Protein AF-A0A379UQM8-F1 (afdb_monomer)

Radius of gyration: 9.43 Å; Cα contacts (8 Å, |Δi|>4): 57; chains: 1; bounding box: 16×14×25 Å

Foldseek 3Di:
DEEEFEPCQDDPSVVVQVVCVVVVHHYDYDYPDPPHPPD

Secondary structure (DSSP, 8-state):
-EEEEESTTSTHHHHHHHHHHHTT-EEEEE-SS------

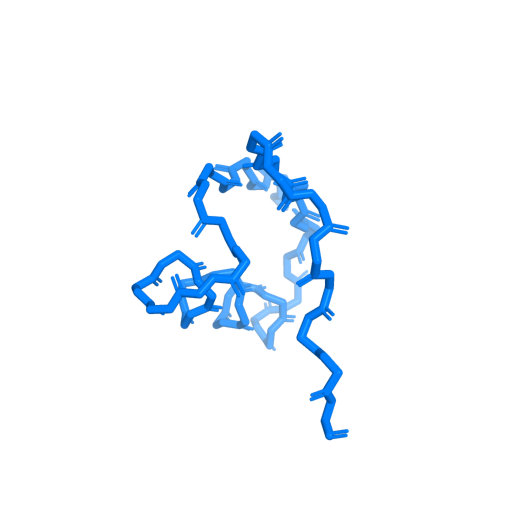InterPro domains:
  IPR002347 Short-chain dehydrogenase/reductase SDR [PF00106] (2-33)
  IPR036291 NAD(P)-binding domain superfamily [SSF51735] (2-31)

Structure (mmCIF, N/CA/C/O backbone):
data_AF-A0A379UQM8-F1
#
_entry.id   AF-A0A379UQM8-F1
#
loop_
_atom_site.group_PDB
_atom_site.id
_atom_site.type_symbol
_atom_site.label_atom_id
_atom_site.label_alt_id
_atom_site.label_comp_id
_atom_site.label_asym_id
_atom_site.label_entity_id
_atom_site.label_s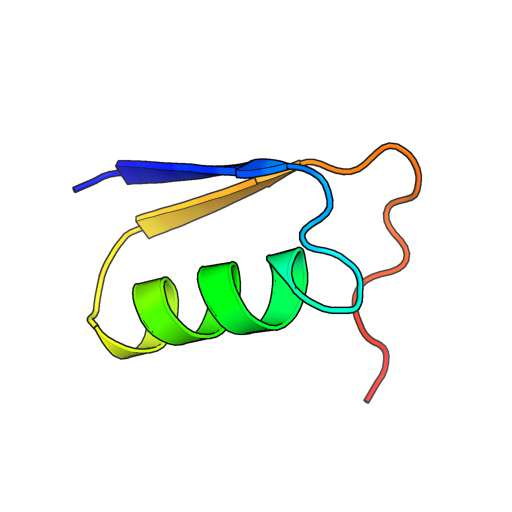eq_id
_atom_site.pdbx_PDB_ins_code
_atom_site.Cartn_x
_atom_site.Cartn_y
_atom_site.Cartn_z
_atom_site.occupancy
_atom_site.B_iso_or_equiv
_atom_site.auth_seq_id
_atom_site.auth_comp_id
_atom_site.auth_asym_id
_atom_site.auth_atom_id
_atom_site.pdbx_PDB_model_num
ATOM 1 N N . MET A 1 1 ? -3.498 7.409 14.814 1.00 89.25 1 MET A N 1
ATOM 2 C CA . MET A 1 1 ? -2.098 7.450 14.338 1.00 89.25 1 MET A CA 1
ATOM 3 C C . MET A 1 1 ? -2.088 7.801 12.858 1.00 89.25 1 MET A C 1
ATOM 5 O O . MET A 1 1 ? -3.002 7.373 12.156 1.00 89.25 1 MET A O 1
ATOM 9 N N . ILE A 1 2 ? -1.116 8.603 12.415 1.00 93.62 2 ILE A N 1
ATOM 10 C CA . ILE A 1 2 ? -0.884 8.911 10.997 1.00 93.62 2 ILE A CA 1
ATOM 11 C C . ILE A 1 2 ? 0.334 8.098 10.550 1.00 93.62 2 ILE A C 1
ATOM 13 O O . ILE A 1 2 ? 1.361 8.147 11.222 1.00 93.62 2 ILE A O 1
ATOM 17 N N . VAL A 1 3 ? 0.207 7.340 9.461 1.00 93.50 3 VAL A N 1
ATOM 18 C CA . VAL A 1 3 ? 1.260 6.458 8.930 1.00 93.50 3 VAL A CA 1
ATOM 19 C C . VAL A 1 3 ? 1.640 6.923 7.527 1.00 93.50 3 VAL A C 1
ATOM 21 O O . VAL A 1 3 ? 0.776 7.021 6.659 1.00 93.50 3 VAL A O 1
ATOM 24 N N . LEU A 1 4 ? 2.923 7.210 7.302 1.00 94.50 4 LEU A N 1
ATOM 25 C CA . LEU A 1 4 ? 3.471 7.507 5.978 1.00 94.50 4 LEU A CA 1
ATOM 26 C C . LEU A 1 4 ? 4.025 6.217 5.368 1.00 94.50 4 LEU A C 1
ATOM 28 O O . LEU A 1 4 ? 4.927 5.611 5.942 1.00 94.50 4 LEU A O 1
ATOM 32 N N . VAL A 1 5 ? 3.504 5.816 4.210 1.00 91.75 5 VAL A N 1
ATOM 33 C CA . VAL A 1 5 ? 3.977 4.634 3.479 1.00 91.75 5 VAL A CA 1
ATOM 34 C C . VAL A 1 5 ? 4.521 5.070 2.125 1.00 91.75 5 VAL A C 1
ATOM 36 O O . VAL A 1 5 ? 3.796 5.657 1.317 1.00 91.75 5 VAL A O 1
ATOM 39 N N . THR A 1 6 ? 5.803 4.793 1.884 1.00 93.19 6 THR A N 1
ATOM 40 C CA . THR A 1 6 ? 6.443 4.984 0.579 1.00 93.19 6 THR A CA 1
ATOM 41 C C . THR A 1 6 ? 6.333 3.712 -0.262 1.00 93.19 6 THR A C 1
ATOM 43 O O . THR A 1 6 ? 6.246 2.615 0.290 1.00 93.19 6 THR A O 1
ATOM 46 N N . GLY A 1 7 ? 6.295 3.829 -1.592 1.00 90.62 7 GLY A N 1
ATOM 47 C CA . GLY A 1 7 ? 6.159 2.648 -2.459 1.00 90.62 7 GLY A CA 1
ATOM 48 C C . GLY A 1 7 ? 4.798 1.948 -2.321 1.00 90.62 7 GLY A C 1
ATOM 49 O O . GLY A 1 7 ? 4.691 0.740 -2.511 1.00 90.62 7 GLY A O 1
ATOM 50 N N . ALA A 1 8 ? 3.761 2.682 -1.904 1.00 92.50 8 ALA A N 1
ATOM 51 C CA . ALA A 1 8 ? 2.446 2.136 -1.558 1.00 92.50 8 ALA A CA 1
ATOM 52 C C . ALA A 1 8 ? 1.600 1.709 -2.772 1.00 92.50 8 ALA A C 1
ATOM 54 O O . ALA A 1 8 ? 0.461 1.277 -2.602 1.00 92.50 8 ALA A O 1
ATOM 55 N N . THR A 1 9 ? 2.130 1.859 -3.986 1.00 88.44 9 THR A N 1
ATOM 56 C CA . THR A 1 9 ? 1.375 1.648 -5.226 1.00 88.44 9 THR A CA 1
ATOM 57 C C . THR A 1 9 ? 1.355 0.185 -5.668 1.00 88.44 9 THR A C 1
ATOM 59 O O . THR A 1 9 ? 0.435 -0.207 -6.378 1.00 88.44 9 THR A O 1
ATOM 62 N N . ALA A 1 10 ? 2.339 -0.623 -5.253 1.00 87.06 10 ALA A N 1
ATOM 63 C CA . ALA A 1 10 ? 2.399 -2.049 -5.568 1.00 87.06 10 ALA A CA 1
ATOM 64 C C . ALA A 1 10 ? 3.201 -2.854 -4.530 1.00 87.06 10 ALA A C 1
ATOM 66 O O . ALA A 1 10 ? 4.054 -2.329 -3.809 1.00 87.06 10 ALA A O 1
ATOM 67 N N . GLY A 1 11 ? 2.960 -4.166 -4.492 1.00 88.81 11 GLY A N 1
ATOM 68 C CA . GLY A 1 11 ? 3.755 -5.115 -3.716 1.00 88.81 11 GLY A CA 1
ATOM 69 C C . GLY A 1 11 ? 3.604 -4.925 -2.206 1.00 88.81 11 GLY A C 1
ATOM 70 O O . GLY A 1 11 ? 2.499 -4.829 -1.673 1.00 88.81 11 GLY A O 1
ATOM 71 N N . PHE A 1 12 ? 4.726 -4.904 -1.485 1.00 91.38 12 PHE A N 1
ATOM 72 C CA . PHE A 1 12 ? 4.698 -4.834 -0.023 1.00 91.38 12 PHE A CA 1
ATOM 73 C C . PHE A 1 12 ? 4.114 -3.521 0.496 1.00 91.38 12 PHE A C 1
ATOM 75 O O . PHE A 1 12 ? 3.329 -3.552 1.443 1.00 91.38 12 PHE A O 1
ATOM 82 N N . GLY A 1 13 ? 4.450 -2.387 -0.126 1.00 90.88 13 GLY A N 1
ATOM 83 C CA . GLY A 1 13 ? 3.956 -1.080 0.309 1.00 90.88 13 GLY A CA 1
ATOM 84 C C . GLY A 1 13 ? 2.431 -0.989 0.239 1.00 90.88 13 GLY A C 1
ATOM 85 O O . GLY A 1 13 ? 1.811 -0.467 1.163 1.00 90.88 13 GLY A O 1
ATOM 86 N N . GLU A 1 14 ? 1.818 -1.570 -0.795 1.00 92.50 14 GLU A N 1
ATOM 87 C CA . GLU A 1 14 ? 0.359 -1.674 -0.922 1.00 92.50 14 GLU A CA 1
ATOM 88 C C . GLU A 1 14 ? -0.246 -2.517 0.210 1.00 92.50 14 GLU A C 1
ATOM 90 O O . GLU A 1 14 ? -1.164 -2.074 0.902 1.00 92.50 14 GLU A O 1
ATOM 95 N N . CYS A 1 15 ? 0.288 -3.721 0.445 1.00 93.81 15 CYS A N 1
ATOM 96 C CA . CYS A 1 15 ? -0.199 -4.602 1.508 1.00 93.81 15 CYS A CA 1
ATOM 97 C C . CYS A 1 15 ? -0.087 -3.959 2.898 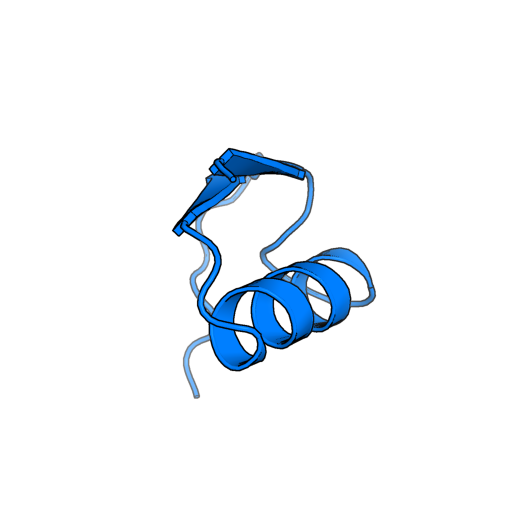1.00 93.81 15 CYS A C 1
ATOM 99 O O . CYS A 1 15 ? -1.006 -4.085 3.710 1.00 93.81 15 CYS A O 1
ATOM 101 N N . ILE A 1 16 ? 1.010 -3.247 3.158 1.00 93.69 16 ILE A N 1
ATOM 102 C CA . ILE A 1 16 ? 1.245 -2.529 4.412 1.00 93.69 16 ILE A CA 1
ATOM 103 C C . ILE A 1 16 ? 0.243 -1.380 4.558 1.00 93.69 16 ILE A C 1
ATOM 105 O O . ILE A 1 16 ? -0.446 -1.294 5.577 1.00 93.69 16 ILE A O 1
ATOM 109 N N . ALA A 1 17 ? 0.115 -0.528 3.536 1.00 93.88 17 ALA A N 1
ATOM 110 C CA . ALA A 1 17 ? -0.826 0.588 3.542 1.00 93.88 17 ALA A CA 1
ATOM 111 C C . ALA A 1 17 ? -2.266 0.105 3.761 1.00 93.88 17 ALA A C 1
ATOM 113 O O . ALA A 1 17 ? -2.959 0.620 4.639 1.00 93.88 17 ALA A O 1
ATOM 114 N N . ARG A 1 18 ? -2.688 -0.939 3.037 1.00 93.50 18 ARG A N 1
ATOM 115 C CA . ARG A 1 18 ? -4.016 -1.548 3.177 1.00 93.50 18 ARG A CA 1
ATOM 116 C C . ARG A 1 18 ? -4.269 -2.044 4.596 1.00 93.50 18 ARG A C 1
ATOM 118 O O . ARG A 1 18 ? -5.307 -1.719 5.163 1.00 93.50 18 ARG A O 1
ATOM 125 N N . ARG A 1 19 ? -3.315 -2.754 5.206 1.00 94.88 19 ARG A N 1
ATOM 126 C CA . ARG A 1 19 ? -3.484 -3.256 6.576 1.00 94.88 19 ARG A CA 1
ATOM 127 C C . ARG A 1 19 ? -3.648 -2.120 7.590 1.00 94.88 19 ARG A C 1
ATOM 129 O O . ARG A 1 19 ? -4.453 -2.229 8.510 1.00 94.88 19 ARG A O 1
ATOM 136 N N . PHE A 1 20 ? -2.909 -1.022 7.433 1.00 95.00 20 PHE A N 1
ATOM 137 C CA . PHE A 1 20 ? -3.056 0.137 8.318 1.00 95.00 20 PHE A CA 1
ATOM 138 C C . PHE A 1 20 ? -4.392 0.866 8.119 1.00 95.00 20 PHE A C 1
ATOM 140 O O . PHE A 1 20 ? -4.962 1.341 9.101 1.00 95.00 20 PHE A O 1
ATOM 147 N N . VAL A 1 21 ? -4.915 0.910 6.88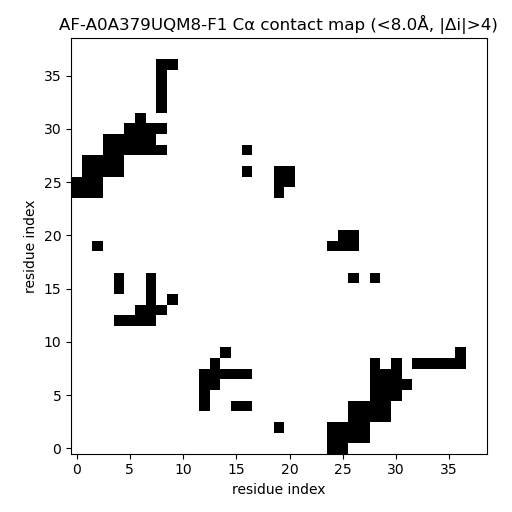9 1.00 94.50 21 VAL A N 1
ATOM 148 C CA . VAL A 1 21 ? -6.264 1.430 6.610 1.00 94.50 21 VAL A CA 1
ATOM 149 C C . VAL A 1 21 ? -7.340 0.545 7.249 1.00 94.50 21 VAL A C 1
ATOM 151 O O . VAL A 1 21 ? -8.228 1.071 7.914 1.00 94.50 21 VAL A O 1
ATOM 154 N N . GLU A 1 22 ? -7.242 -0.782 7.110 1.00 96.06 22 GLU A N 1
ATOM 155 C CA . GLU A 1 22 ? -8.171 -1.752 7.722 1.00 96.06 22 GLU A CA 1
ATOM 156 C C . GLU A 1 22 ? -8.203 -1.640 9.253 1.00 96.06 22 GLU A C 1
ATOM 158 O O . GLU A 1 22 ? -9.262 -1.736 9.866 1.00 96.06 22 GLU A O 1
ATOM 163 N N . ASN A 1 23 ? -7.057 -1.349 9.869 1.00 95.88 23 ASN A N 1
ATOM 164 C CA . ASN 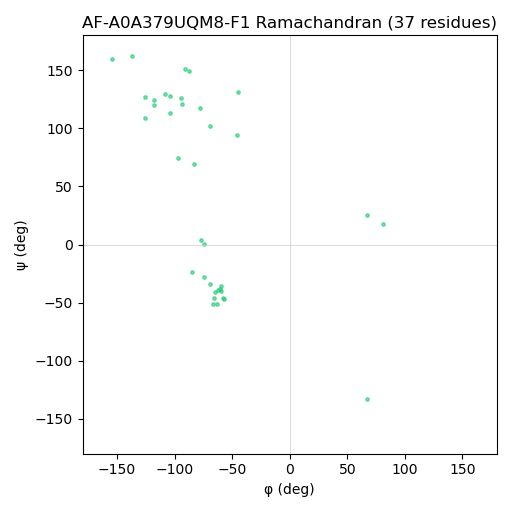A 1 23 ? -6.942 -1.110 11.308 1.00 95.88 23 ASN A CA 1
ATOM 165 C C . ASN A 1 23 ? -7.442 0.286 11.751 1.00 95.88 23 ASN A C 1
ATOM 167 O O . ASN A 1 23 ? -7.317 0.644 12.922 1.00 95.88 23 ASN A O 1
ATOM 171 N N . GLY A 1 24 ? -7.987 1.103 10.840 1.00 95.62 24 GLY A N 1
ATOM 172 C CA . GLY A 1 24 ? -8.567 2.415 11.150 1.00 95.62 24 GLY A CA 1
ATOM 173 C C . GLY A 1 24 ? -7.549 3.549 11.293 1.00 95.62 24 GLY A C 1
ATOM 174 O O . GLY A 1 24 ? -7.854 4.599 11.866 1.00 95.62 24 GLY A O 1
ATOM 175 N N . HIS A 1 25 ? -6.323 3.372 10.798 1.00 95.94 25 HIS A N 1
ATOM 176 C CA . HIS A 1 25 ? -5.317 4.429 10.816 1.00 95.94 25 HIS A CA 1
ATOM 177 C C . HIS A 1 25 ? -5.415 5.326 9.578 1.00 95.94 25 HIS A C 1
ATOM 179 O O . HIS A 1 25 ? -5.763 4.889 8.483 1.00 9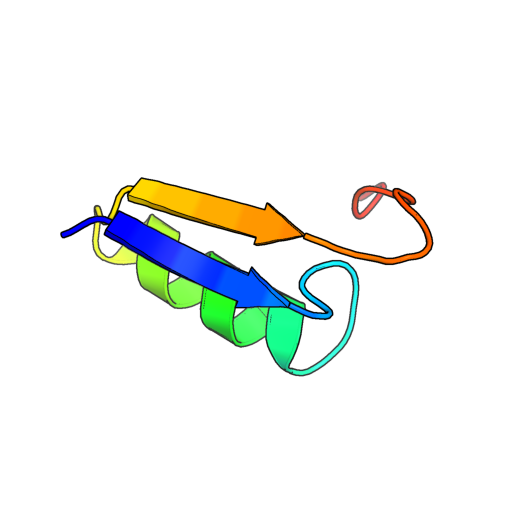5.94 25 HIS A O 1
ATOM 185 N N . LYS A 1 26 ? -5.054 6.606 9.738 1.00 94.19 26 LYS A N 1
ATOM 186 C CA . LYS A 1 26 ? -4.908 7.524 8.603 1.00 94.19 26 LYS A CA 1
ATOM 187 C C . LYS A 1 26 ? -3.578 7.239 7.914 1.00 94.19 26 LYS A C 1
ATOM 189 O O . LYS A 1 26 ? -2.526 7.414 8.527 1.00 94.19 26 LYS A O 1
ATOM 194 N N . VAL A 1 27 ? -3.630 6.823 6.653 1.00 94.12 27 VAL A N 1
ATOM 195 C CA . VAL A 1 27 ? -2.444 6.497 5.853 1.00 94.12 27 VAL A CA 1
ATOM 196 C C . VAL A 1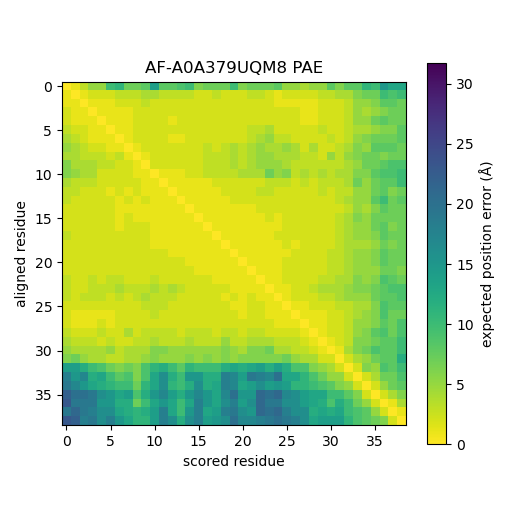 27 ? -2.219 7.567 4.792 1.00 94.12 27 VAL A C 1
ATOM 198 O O . VAL A 1 27 ? -3.135 7.922 4.055 1.00 94.12 27 VAL A O 1
ATOM 201 N N . ILE A 1 28 ? -0.991 8.074 4.717 1.00 93.62 28 ILE A N 1
ATOM 202 C CA . ILE A 1 28 ? -0.507 8.926 3.632 1.00 93.62 28 ILE A CA 1
ATOM 203 C C . ILE A 1 28 ? 0.377 8.046 2.753 1.00 93.62 28 ILE A C 1
ATOM 205 O O . ILE A 1 28 ? 1.431 7.585 3.187 1.00 93.62 28 ILE A O 1
ATOM 209 N N . ALA A 1 29 ? -0.067 7.794 1.527 1.00 91.75 29 ALA A N 1
ATOM 210 C CA . ALA A 1 29 ? 0.669 7.011 0.544 1.00 91.75 29 ALA A CA 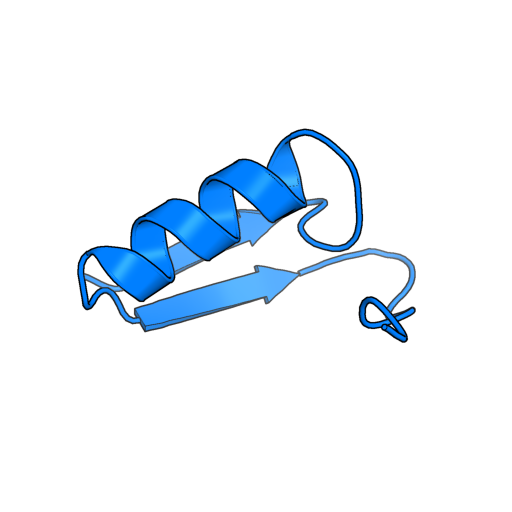1
ATOM 211 C C . ALA A 1 29 ? 1.490 7.944 -0.357 1.00 91.75 29 ALA A C 1
ATOM 213 O O . ALA A 1 29 ? 0.938 8.869 -0.954 1.00 91.75 29 ALA A O 1
ATOM 214 N N . ARG A 1 30 ? 2.803 7.707 -0.469 1.00 89.44 30 ARG A N 1
ATOM 215 C CA . ARG A 1 30 ? 3.687 8.448 -1.378 1.00 89.44 30 ARG A CA 1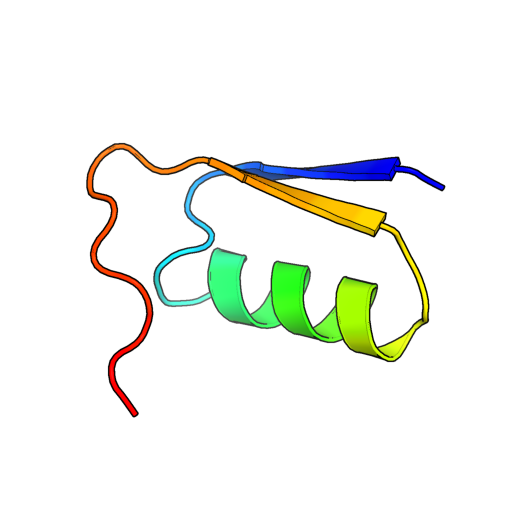
ATOM 216 C C . ARG A 1 30 ? 4.440 7.497 -2.294 1.00 89.44 30 ARG A C 1
ATOM 218 O O . ARG A 1 30 ? 5.154 6.613 -1.840 1.00 89.44 30 ARG A O 1
ATOM 225 N N . ASP A 1 31 ? 4.348 7.738 -3.590 1.00 87.38 31 ASP A N 1
ATOM 226 C CA . ASP A 1 31 ? 5.125 7.007 -4.583 1.00 87.38 31 ASP A CA 1
ATOM 227 C C . ASP A 1 31 ? 5.686 7.954 -5.644 1.00 87.38 31 ASP A C 1
ATOM 229 O O . ASP A 1 31 ? 5.235 9.100 -5.773 1.00 87.38 31 ASP A O 1
ATOM 233 N N . VAL A 1 32 ? 6.692 7.474 -6.372 1.00 84.88 32 VAL A N 1
ATOM 234 C CA . VAL A 1 32 ? 7.312 8.177 -7.501 1.00 84.88 32 VAL A CA 1
ATOM 235 C C . VAL A 1 32 ? 6.414 8.146 -8.736 1.00 84.88 32 VAL A C 1
ATOM 237 O O . VAL A 1 32 ? 6.425 9.090 -9.521 1.00 84.88 32 VAL A O 1
ATOM 240 N N . VAL A 1 33 ? 5.581 7.110 -8.870 1.00 74.50 33 VAL A N 1
ATOM 241 C CA . VAL A 1 33 ? 4.597 6.967 -9.947 1.00 74.50 33 VAL A CA 1
ATOM 242 C C . VAL A 1 33 ? 3.229 6.746 -9.314 1.00 74.50 33 VAL A C 1
ATOM 244 O O . VAL A 1 33 ? 2.965 5.691 -8.747 1.00 74.50 33 VAL A O 1
ATOM 247 N N . MET A 1 34 ? 2.339 7.738 -9.401 1.00 60.69 34 MET A N 1
ATOM 248 C CA . MET A 1 34 ? 0.982 7.615 -8.862 1.00 60.69 34 MET A CA 1
ATOM 249 C C . MET A 1 34 ? 0.074 6.891 -9.859 1.00 60.69 34 MET A C 1
ATOM 251 O O . MET A 1 34 ? -0.817 7.484 -10.459 1.00 60.69 34 MET A O 1
ATOM 255 N N . ASN A 1 35 ? 0.318 5.596 -10.044 1.00 62.78 35 ASN A N 1
ATOM 256 C CA . ASN A 1 35 ? -0.594 4.707 -10.753 1.00 62.78 35 ASN A CA 1
ATOM 257 C C . ASN A 1 35 ? -1.441 3.989 -9.702 1.00 62.78 35 ASN A C 1
ATOM 259 O O . ASN A 1 35 ? -1.176 2.841 -9.373 1.00 62.78 35 ASN A O 1
ATOM 263 N N . ALA A 1 36 ? -2.408 4.694 -9.103 1.00 62.66 36 ALA A N 1
ATOM 264 C CA . ALA A 1 36 ? -3.321 4.083 -8.136 1.00 62.66 36 ALA A CA 1
ATOM 265 C C . ALA A 1 36 ? -3.811 2.734 -8.679 1.00 62.66 36 ALA A C 1
ATOM 267 O O . ALA A 1 36 ? -4.193 2.683 -9.850 1.00 62.66 36 ALA A O 1
ATOM 268 N N . CYS A 1 37 ? -3.740 1.686 -7.845 1.00 49.16 37 CYS A N 1
ATOM 269 C CA . CYS A 1 37 ? -4.175 0.321 -8.139 1.00 49.16 37 CYS A CA 1
ATOM 270 C C . CYS A 1 37 ? -5.555 0.379 -8.807 1.00 49.16 37 CYS A C 1
ATOM 272 O O . CYS A 1 37 ? -6.590 0.525 -8.151 1.00 49.16 37 CYS A O 1
ATOM 274 N N . LYS A 1 38 ? -5.549 0.384 -10.145 1.00 51.56 38 LYS A N 1
ATOM 275 C CA . LYS A 1 38 ? -6.740 0.223 -10.962 1.00 51.56 38 LYS A CA 1
ATOM 276 C C . LYS A 1 38 ? -7.112 -1.227 -10.726 1.00 51.56 38 LYS A C 1
ATOM 278 O O . LYS A 1 38 ? -6.408 -2.108 -11.211 1.00 51.56 38 LYS A O 1
ATOM 283 N N . ARG A 1 39 ? -8.117 -1.444 -9.879 1.00 52.69 39 ARG A N 1
ATOM 284 C CA . ARG A 1 39 ? -8.781 -2.744 -9.804 1.00 52.69 39 ARG A CA 1
ATOM 285 C C . ARG A 1 39 ? -9.143 -3.222 -11.202 1.00 52.69 39 ARG A C 1
ATOM 287 O O . ARG A 1 39 ? -9.575 -2.360 -12.004 1.00 52.69 39 ARG A O 1
#

Nearest PDB structures (foldseek):
  2fwm-assembly1_X  TM=8.987E-01  e=1.279E-01  Escherichia coli
  4id9-assembly1_B  TM=8.557E-01  e=1.470E-01  Agrobacterium fabrum str. C58
  2p5u-assembly1_A  TM=8.331E-01  e=1.689E-01  Thermus thermophilus HB8
  5if3-assembly1_B  TM=9.103E-01  e=4.163E-01  Burkholderia vietnamiensis G4
  6aqy-assembly2_D  TM=5.759E-01  e=5.127E-01  Naegleria fowleri

Organism: Salmonella enterica I (NCBI:txid59201)

pLDDT: mean 86.41, std 13.45, range [49.16, 96.06]

Sequence (39 aa):
MIVLVTGATAGFGECIARRFVENGHKVIARDVVMNACKR

Mean predicted aligned error: 4.72 Å

Solvent-accessible surface area (backbone atoms only — not comparable to full-atom values): 2394 Å² total; per-residue (Å²): 108,80,45,81,34,64,50,32,54,52,71,67,28,26,57,52,48,51,54,42,44,76,72,71,35,51,70,48,74,43,58,97,64,88,61,69,75,75,125